Protein AF-A0A9X8VBG5-F1 (afdb_monomer_lite)

InterPro domains:
  IPR017896 4Fe-4S ferredoxin-type, iron-sulphur binding domain [PF00037] (17-34)
  IPR017896 4Fe-4S ferredoxin-type, iron-sulphur binding domain [PS51379] (13-42)
  IPR017900 4Fe-4S ferredoxin, iron-sulphur binding, conserved site [PS00198] (22-33)
  IPR050722 Pyruvate:ferredoxin/flavodoxin oxidoreductase [PTHR32154] (2-98)

Structure (mmCIF, N/CA/C/O backbone):
data_AF-A0A9X8VBG5-F1
#
_entry.id   AF-A0A9X8VBG5-F1
#
loop_
_atom_site.group_PDB
_atom_site.id
_atom_site.type_symbol
_atom_site.label_atom_id
_atom_site.label_alt_id
_atom_site.label_comp_id
_atom_site.label_asym_id
_atom_site.label_entity_id
_atom_site.label_seq_id
_atom_site.pdbx_PDB_ins_code
_atom_site.Cartn_x
_atom_site.Cartn_y
_atom_site.Cartn_z
_atom_site.occupancy
_atom_site.B_iso_or_equiv
_atom_site.auth_seq_id
_atom_site.auth_comp_id
_atom_site.auth_asym_id
_atom_site.auth_atom_id
_atom_site.pdbx_PDB_model_num
ATOM 1 N N . LEU A 1 1 ? -7.269 2.699 -9.075 1.00 88.25 1 LEU A N 1
ATOM 2 C CA . LEU A 1 1 ? -7.073 4.078 -9.596 1.00 88.25 1 LEU A CA 1
ATOM 3 C C . LEU A 1 1 ? -6.326 4.029 -10.923 1.00 88.25 1 LEU A C 1
ATOM 5 O O . LEU A 1 1 ? -5.484 3.161 -11.077 1.00 88.25 1 LEU A O 1
ATOM 9 N N . ASP A 1 2 ? -6.604 4.914 -11.878 1.00 95.25 2 ASP A N 1
ATOM 10 C CA . ASP A 1 2 ? -5.796 5.016 -13.104 1.00 95.25 2 ASP A CA 1
ATOM 11 C C . ASP A 1 2 ? -4.428 5.644 -12.828 1.00 95.25 2 ASP A C 1
ATOM 13 O O . ASP A 1 2 ? -4.337 6.693 -12.180 1.00 95.25 2 ASP A O 1
ATOM 17 N N . VAL A 1 3 ? -3.361 5.028 -13.343 1.00 93.69 3 VAL A N 1
ATOM 18 C CA . VAL A 1 3 ? -2.009 5.576 -13.217 1.00 93.69 3 VAL A CA 1
ATOM 19 C C . VAL A 1 3 ? -1.837 6.763 -14.165 1.00 93.69 3 VAL A C 1
ATOM 21 O O . VAL A 1 3 ? -2.049 6.666 -15.372 1.00 93.69 3 VAL A O 1
ATOM 24 N N . LYS A 1 4 ? -1.424 7.910 -13.611 1.00 91.19 4 LYS A N 1
ATOM 25 C CA . LYS A 1 4 ? -1.193 9.150 -14.378 1.00 91.19 4 LYS A CA 1
ATOM 26 C C . LYS A 1 4 ? 0.231 9.283 -14.922 1.00 91.19 4 LYS A C 1
ATOM 28 O O . LYS A 1 4 ? 0.473 10.112 -15.800 1.00 91.19 4 LYS A O 1
ATOM 33 N N . ALA A 1 5 ? 1.176 8.519 -14.381 1.00 89.62 5 ALA A N 1
ATOM 34 C CA . ALA A 1 5 ? 2.580 8.606 -14.758 1.00 89.62 5 ALA A CA 1
ATOM 35 C C . ALA A 1 5 ? 2.818 8.076 -16.180 1.00 89.62 5 ALA A C 1
ATOM 37 O O . ALA A 1 5 ? 2.150 7.142 -16.620 1.00 89.62 5 ALA A O 1
ATOM 38 N N . ARG A 1 6 ? 3.736 8.711 -16.922 1.00 90.31 6 ARG A N 1
ATOM 39 C CA . ARG A 1 6 ? 3.931 8.448 -18.360 1.00 90.31 6 ARG A CA 1
ATOM 40 C C . ARG A 1 6 ? 4.434 7.029 -18.635 1.00 90.31 6 ARG A C 1
ATOM 42 O O . ARG A 1 6 ? 3.969 6.412 -19.585 1.00 90.31 6 ARG A O 1
ATOM 49 N N . ASP A 1 7 ? 5.346 6.566 -17.796 1.00 89.75 7 ASP A N 1
ATOM 50 C CA . ASP A 1 7 ? 6.026 5.268 -17.822 1.00 89.75 7 ASP A CA 1
ATOM 51 C C . ASP A 1 7 ? 5.098 4.079 -17.524 1.00 89.75 7 ASP A C 1
ATOM 53 O O . ASP A 1 7 ? 5.437 2.941 -17.816 1.00 89.75 7 ASP A O 1
ATOM 57 N N . MET A 1 8 ? 3.901 4.330 -16.986 1.00 89.88 8 MET A N 1
ATOM 58 C CA . MET A 1 8 ? 2.948 3.290 -16.572 1.00 89.88 8 MET A CA 1
ATOM 59 C C . MET A 1 8 ? 1.516 3.583 -17.057 1.00 89.88 8 MET A C 1
ATOM 61 O O . MET A 1 8 ? 0.530 3.192 -16.428 1.00 89.88 8 MET A O 1
ATOM 65 N N . ARG A 1 9 ? 1.368 4.319 -18.167 1.00 92.31 9 ARG A N 1
ATOM 66 C CA . ARG A 1 9 ? 0.047 4.645 -18.734 1.00 92.31 9 ARG A CA 1
ATOM 67 C C . ARG A 1 9 ? -0.734 3.381 -19.088 1.00 92.31 9 ARG A C 1
ATOM 69 O O . ARG A 1 9 ? -0.187 2.435 -19.639 1.00 92.31 9 ARG A O 1
ATOM 76 N N . GLY A 1 10 ? -2.038 3.409 -18.819 1.00 93.62 10 GLY A N 1
ATOM 77 C CA . GLY A 1 10 ? -2.942 2.281 -19.069 1.00 93.62 10 GLY A CA 1
ATOM 78 C C . GLY A 1 10 ? -2.985 1.254 -17.937 1.00 93.62 10 GLY A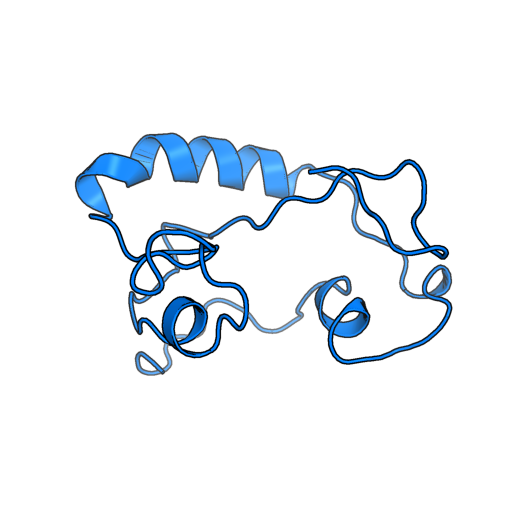 C 1
ATOM 79 O O . GLY A 1 10 ? -3.858 0.392 -17.948 1.00 93.62 10 GLY A O 1
ATOM 80 N N . GLN A 1 11 ? -2.107 1.368 -16.938 1.00 93.12 11 GLN A N 1
ATOM 81 C CA . GLN A 1 11 ? -2.149 0.525 -15.749 1.00 93.12 11 GLN A CA 1
ATOM 82 C C . GLN A 1 11 ? -3.114 1.075 -14.691 1.00 93.12 11 GLN A C 1
ATOM 84 O O . GLN A 1 11 ? -3.451 2.268 -14.658 1.00 93.12 11 GLN A O 1
ATOM 89 N N . LYS A 1 12 ? -3.535 0.187 -13.787 1.00 95.00 12 LYS A N 1
ATOM 90 C CA . LYS A 1 12 ? -4.285 0.530 -12.579 1.00 95.00 12 LYS A CA 1
ATOM 91 C C . LYS A 1 12 ? -3.373 0.404 -11.360 1.00 95.00 12 LYS A C 1
ATOM 93 O O . LYS A 1 12 ? -2.485 -0.433 -11.326 1.00 95.00 12 LYS A O 1
ATOM 98 N N . TYR A 1 13 ? -3.627 1.237 -10.361 1.00 93.81 13 TYR A N 1
ATOM 99 C CA . TYR A 1 13 ? -2.933 1.253 -9.081 1.00 93.81 13 TYR A CA 1
ATOM 100 C C . TYR A 1 13 ? -3.914 1.064 -7.928 1.00 93.81 13 TYR A C 1
ATOM 102 O O . TYR A 1 13 ? -5.008 1.647 -7.932 1.00 93.81 13 TYR A O 1
ATOM 110 N N . VAL A 1 14 ? -3.488 0.293 -6.936 1.00 95.38 14 VAL A N 1
ATOM 111 C CA . VAL A 1 14 ? -4.127 0.130 -5.632 1.00 95.38 14 VAL A CA 1
ATOM 112 C C . VAL A 1 14 ? -3.030 0.134 -4.568 1.00 95.38 14 VAL A C 1
ATOM 114 O O . VAL A 1 14 ? -1.906 -0.277 -4.843 1.00 95.38 14 VAL A O 1
ATOM 117 N N . LEU A 1 15 ? -3.352 0.631 -3.378 1.00 95.69 15 LEU A N 1
ATOM 118 C CA . LEU A 1 15 ? -2.506 0.509 -2.197 1.00 95.69 15 LEU A CA 1
ATOM 119 C C . LEU A 1 15 ? -3.198 -0.482 -1.264 1.00 95.69 15 LEU A C 1
ATOM 121 O O . LEU A 1 15 ? -4.267 -0.164 -0.749 1.00 95.69 15 LEU A O 1
ATOM 125 N N . GLN A 1 16 ? -2.619 -1.669 -1.106 1.00 97.50 16 GLN A N 1
ATOM 126 C CA . GLN A 1 16 ? -3.178 -2.742 -0.288 1.00 97.50 16 GLN A CA 1
ATOM 127 C C . GLN A 1 16 ? -2.434 -2.831 1.048 1.00 97.50 16 GLN A C 1
ATOM 129 O O . GLN A 1 16 ? -1.211 -2.708 1.088 1.00 97.50 16 GLN A O 1
ATOM 134 N N . VAL A 1 17 ? -3.171 -3.052 2.137 1.00 97.62 17 VAL A N 1
ATOM 135 C CA . VAL A 1 17 ? -2.605 -3.338 3.463 1.00 97.62 17 VAL A CA 1
ATOM 136 C C . VAL A 1 17 ? -2.651 -4.842 3.730 1.00 97.62 17 VAL A C 1
ATOM 138 O O . VAL A 1 17 ? -3.607 -5.500 3.328 1.00 97.62 17 VAL A O 1
ATOM 141 N N . ALA A 1 18 ? -1.646 -5.374 4.429 1.00 97.75 18 ALA A N 1
ATOM 142 C CA . ALA A 1 18 ? -1.696 -6.702 5.039 1.00 97.75 18 ALA A CA 1
ATOM 143 C C . ALA A 1 18 ? -2.345 -6.569 6.432 1.00 97.75 18 ALA A C 1
ATOM 145 O O . ALA A 1 18 ? -1.684 -6.114 7.373 1.00 97.75 18 ALA A O 1
ATOM 146 N N . PRO A 1 19 ? -3.647 -6.863 6.606 1.00 97.06 19 PRO A N 1
ATOM 147 C CA . PRO A 1 19 ? -4.352 -6.533 7.846 1.00 97.06 19 PRO A CA 1
ATOM 148 C C . PRO A 1 19 ? -3.950 -7.424 9.027 1.00 97.06 19 PRO A C 1
ATOM 150 O O . PRO A 1 19 ? -4.193 -7.057 10.178 1.00 97.06 19 PRO A O 1
ATOM 153 N N . GLU A 1 20 ? -3.382 -8.604 8.775 1.00 96.69 20 GLU A N 1
ATOM 154 C CA . GLU A 1 20 ? -2.946 -9.537 9.820 1.00 96.69 20 GLU A CA 1
ATOM 155 C C . GLU A 1 20 ? -1.536 -9.232 10.334 1.00 96.69 20 GLU A C 1
ATOM 157 O O . GLU A 1 20 ? -1.287 -9.445 11.518 1.00 96.69 20 GLU A O 1
ATOM 162 N N . ASP A 1 21 ? -0.688 -8.615 9.510 1.00 97.69 21 ASP A N 1
ATOM 163 C CA . ASP A 1 21 ? 0.687 -8.263 9.877 1.00 97.69 21 ASP A CA 1
ATOM 164 C C . ASP A 1 21 ? 0.887 -6.772 10.197 1.00 97.69 21 ASP A C 1
ATOM 166 O O . ASP A 1 21 ? 1.917 -6.367 10.740 1.00 97.69 21 ASP A O 1
ATOM 170 N N . CYS A 1 22 ? -0.097 -5.924 9.885 1.00 97.19 22 CYS A N 1
ATOM 171 C CA . CYS A 1 22 ? -0.074 -4.518 10.271 1.00 97.19 22 CYS A CA 1
ATOM 172 C C . CYS A 1 22 ? -0.088 -4.369 11.800 1.00 97.19 22 CYS A C 1
ATOM 174 O O . CYS A 1 22 ? -1.021 -4.794 12.482 1.00 97.19 22 CYS A O 1
ATOM 176 N N . THR A 1 23 ? 0.916 -3.676 12.340 1.00 97.38 23 THR A N 1
ATOM 177 C CA . THR A 1 23 ? 1.061 -3.435 13.786 1.00 97.38 23 THR A CA 1
ATOM 178 C C . THR A 1 23 ? 0.303 -2.203 14.286 1.00 97.38 23 THR A C 1
ATOM 180 O O . THR A 1 23 ? 0.289 -1.930 15.486 1.00 97.38 23 THR A O 1
ATOM 183 N N . GLY A 1 24 ? -0.322 -1.437 13.385 1.00 97.00 24 GLY A N 1
ATOM 184 C CA . GLY A 1 24 ? -1.102 -0.248 13.732 1.00 97.00 24 GLY A CA 1
ATOM 185 C C . GLY A 1 24 ? -0.276 0.969 14.171 1.00 97.00 24 GLY A C 1
ATOM 186 O O . GLY A 1 24 ? -0.813 1.836 14.853 1.00 97.00 24 GLY A O 1
ATOM 187 N N . CYS A 1 25 ? 1.000 1.063 13.782 1.00 97.56 25 CYS A N 1
ATOM 188 C CA . CYS A 1 25 ? 1.916 2.150 14.168 1.00 97.56 25 CYS A CA 1
ATOM 189 C C . CYS A 1 25 ? 1.561 3.551 13.632 1.00 97.56 25 CYS A C 1
ATOM 191 O O . CYS A 1 25 ? 2.162 4.527 14.060 1.00 97.56 25 CYS A O 1
ATOM 193 N N . ASN A 1 26 ? 0.601 3.666 12.706 1.00 96.69 26 ASN A N 1
ATOM 194 C CA . ASN A 1 26 ? 0.123 4.921 12.105 1.00 96.69 26 ASN A CA 1
ATOM 195 C C . ASN A 1 26 ? 1.105 5.659 11.165 1.00 96.69 26 ASN A C 1
ATOM 197 O O . ASN A 1 26 ? 0.685 6.595 10.481 1.00 96.69 26 ASN A O 1
ATOM 201 N N . LEU A 1 27 ? 2.368 5.233 11.026 1.00 97.88 27 LEU A N 1
ATOM 202 C CA . LEU A 1 27 ? 3.343 5.971 10.209 1.00 97.88 27 LEU A CA 1
ATOM 203 C C . LEU A 1 27 ? 2.921 6.164 8.752 1.00 97.88 27 LEU A C 1
ATOM 205 O O . LEU A 1 27 ? 3.094 7.254 8.211 1.00 97.88 27 LEU A O 1
ATOM 209 N N . CYS A 1 28 ? 2.339 5.150 8.106 1.00 97.69 28 CYS A N 1
ATOM 210 C CA . CYS A 1 28 ? 1.885 5.273 6.719 1.00 97.69 28 CYS A CA 1
ATOM 211 C C . CYS A 1 28 ? 0.882 6.431 6.549 1.00 97.69 28 CYS A C 1
ATOM 213 O O . CYS A 1 28 ? 1.001 7.233 5.620 1.00 97.69 28 CYS A O 1
ATOM 215 N N . VAL A 1 29 ? -0.057 6.576 7.487 1.00 97.75 29 VAL A N 1
ATOM 216 C CA . VAL A 1 29 ? -1.040 7.665 7.505 1.00 97.75 29 VAL A CA 1
ATOM 217 C C . VAL A 1 29 ? -0.370 8.993 7.836 1.00 97.75 29 VAL A C 1
ATOM 219 O O . VAL A 1 29 ? -0.683 10.004 7.206 1.00 97.75 29 VAL A O 1
ATOM 222 N N . GLU A 1 30 ? 0.572 9.034 8.778 1.00 96.88 30 GLU A N 1
ATOM 223 C CA . GLU A 1 30 ? 1.299 10.258 9.134 1.00 96.88 30 GLU A CA 1
ATOM 224 C C . GLU A 1 30 ? 2.069 10.839 7.948 1.00 96.88 30 GLU A C 1
ATOM 226 O O . GLU A 1 30 ? 1.867 12.014 7.619 1.00 96.88 30 GLU A O 1
ATOM 231 N N . VAL A 1 31 ? 2.856 10.007 7.259 1.00 96.94 31 VAL A N 1
ATOM 232 C CA . VAL A 1 31 ? 3.700 10.426 6.129 1.00 96.94 31 VAL A CA 1
ATOM 233 C C . VAL A 1 31 ? 2.914 10.683 4.845 1.00 96.94 31 VAL A C 1
ATOM 235 O O . VAL A 1 31 ? 3.465 11.256 3.906 1.00 96.94 31 VAL A O 1
ATOM 238 N N . CYS A 1 32 ? 1.644 10.265 4.773 1.00 97.00 32 CYS A N 1
ATOM 239 C CA . CYS A 1 32 ? 0.830 10.420 3.574 1.00 97.00 32 CYS A CA 1
ATOM 240 C C . CYS A 1 32 ? 0.753 11.905 3.156 1.00 97.00 32 CYS A C 1
ATOM 242 O O . CYS A 1 32 ? 0.195 12.730 3.891 1.00 97.00 32 CYS A O 1
ATOM 244 N N . PRO A 1 33 ? 1.280 12.269 1.968 1.00 95.44 33 PRO A N 1
ATOM 245 C CA . PRO A 1 33 ? 1.336 13.664 1.537 1.00 95.44 33 PRO A CA 1
ATOM 246 C C . PRO A 1 33 ? 0.006 14.151 0.948 1.00 95.44 33 PRO A C 1
ATOM 248 O O . PRO A 1 33 ? -0.203 15.353 0.788 1.00 95.44 33 PRO A O 1
ATOM 251 N N . ALA A 1 34 ? -0.884 13.226 0.582 1.00 96.00 34 ALA A N 1
ATOM 252 C CA . ALA A 1 34 ? -2.139 13.530 -0.084 1.00 96.00 34 ALA A CA 1
ATOM 253 C C . ALA A 1 34 ? -3.249 13.782 0.941 1.00 96.00 34 ALA A C 1
ATOM 255 O O . ALA A 1 34 ? -3.567 12.914 1.754 1.00 96.00 34 ALA A O 1
ATOM 256 N N . LYS A 1 35 ? -3.859 14.964 0.850 1.00 96.75 35 LYS A N 1
ATOM 257 C CA . LYS A 1 35 ?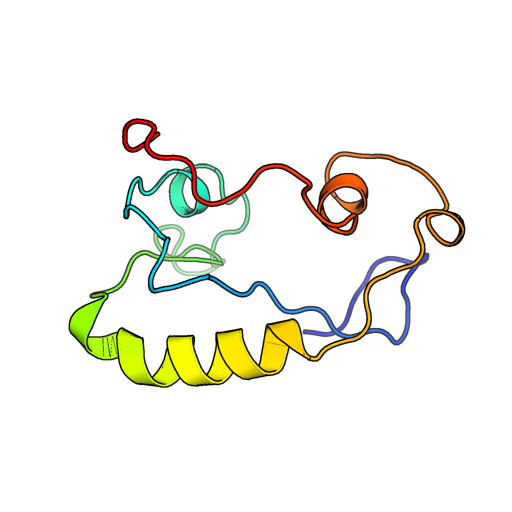 -4.984 15.404 1.678 1.00 96.75 35 LYS A CA 1
ATOM 258 C C . LYS A 1 35 ? -6.184 15.730 0.805 1.00 96.75 35 LYS A C 1
ATOM 260 O O . LYS A 1 35 ? -6.017 16.181 -0.334 1.00 96.75 35 LYS A O 1
ATOM 265 N N . ASP A 1 36 ? -7.375 15.513 1.343 1.00 96.81 36 ASP A N 1
ATOM 266 C CA . ASP A 1 36 ? -8.599 15.980 0.716 1.00 96.81 36 ASP A CA 1
ATOM 267 C C . ASP A 1 36 ? -8.602 17.516 0.614 1.00 96.81 36 ASP A C 1
ATOM 269 O O . ASP A 1 36 ? -8.027 18.234 1.437 1.00 96.81 36 ASP A O 1
ATOM 273 N N . ARG A 1 37 ? -9.216 18.030 -0.456 1.00 95.94 37 ARG A N 1
ATOM 274 C CA . ARG A 1 37 ? -9.213 19.467 -0.766 1.00 95.94 37 ARG A CA 1
ATOM 275 C C . ARG A 1 37 ? -10.205 20.265 0.072 1.00 95.94 37 ARG A C 1
ATOM 277 O O . ARG A 1 37 ? -10.025 21.472 0.202 1.00 95.94 37 ARG A O 1
ATOM 284 N N . GLN A 1 38 ? -11.261 19.626 0.566 1.00 97.19 38 GLN A N 1
ATOM 285 C CA . GLN A 1 38 ? -12.311 20.262 1.357 1.00 97.19 38 GLN A CA 1
ATOM 286 C C . GLN A 1 38 ? -12.042 20.091 2.852 1.00 97.19 38 GLN A C 1
ATOM 288 O O . GLN A 1 38 ? -12.247 21.031 3.616 1.00 97.19 38 GLN A O 1
ATOM 293 N N . ASN A 1 39 ? -11.543 18.922 3.260 1.00 96.12 39 ASN A N 1
ATOM 294 C CA . ASN A 1 39 ? -11.206 18.614 4.642 1.00 96.12 39 ASN A CA 1
ATOM 295 C C . ASN A 1 39 ? -9.766 18.072 4.775 1.00 96.12 39 ASN A C 1
ATOM 297 O O . ASN A 1 39 ? -9.548 16.872 4.608 1.00 96.12 39 ASN A O 1
ATOM 301 N N . PRO A 1 40 ? -8.784 18.918 5.143 1.00 94.25 40 PRO A N 1
ATOM 302 C CA . PRO A 1 40 ? -7.380 18.520 5.285 1.00 94.25 40 PRO A CA 1
ATOM 303 C C . PRO A 1 40 ? -7.084 17.446 6.345 1.00 94.25 40 PRO A C 1
ATOM 305 O O . PRO A 1 40 ? -5.969 16.916 6.350 1.00 94.25 40 PRO A O 1
ATOM 308 N N . GLU A 1 41 ? -8.038 17.143 7.231 1.00 94.25 41 GLU A N 1
ATOM 309 C CA . GLU A 1 41 ? -7.938 16.045 8.203 1.00 94.25 41 GLU A CA 1
ATOM 310 C C . GLU A 1 41 ? -8.083 14.671 7.534 1.00 94.25 41 GLU A C 1
ATOM 312 O O . GLU A 1 41 ? -7.566 13.676 8.036 1.00 94.25 41 GLU A O 1
ATOM 317 N N . ILE A 1 42 ? -8.751 14.608 6.378 1.00 96.00 42 ILE A N 1
ATOM 318 C CA . ILE A 1 42 ? -8.899 13.380 5.599 1.00 96.00 42 ILE A CA 1
ATOM 319 C C . ILE A 1 42 ? -7.701 13.262 4.660 1.00 96.00 42 ILE A C 1
ATOM 321 O O . ILE A 1 42 ? -7.470 14.111 3.795 1.00 96.00 42 ILE A O 1
ATOM 325 N N . LYS A 1 43 ? -6.937 12.182 4.807 1.00 97.25 43 LYS A N 1
ATOM 326 C CA . LYS A 1 43 ? -5.824 11.838 3.916 1.00 97.25 43 LYS A CA 1
ATOM 327 C C . LYS A 1 43 ? -6.245 10.773 2.905 1.00 97.25 43 LYS A C 1
ATOM 329 O O . LYS A 1 43 ? -7.341 10.221 2.983 1.00 97.25 43 LYS A O 1
ATOM 334 N N . ALA A 1 44 ? -5.374 10.461 1.944 1.00 96.25 44 ALA A N 1
ATOM 335 C CA . ALA A 1 44 ? -5.629 9.370 0.995 1.00 96.25 44 ALA A CA 1
ATOM 336 C C . ALA A 1 44 ? -5.681 7.981 1.664 1.00 96.25 44 ALA A C 1
ATOM 338 O O . ALA A 1 44 ? -6.287 7.065 1.116 1.00 96.25 44 ALA A O 1
ATOM 339 N N . ILE A 1 45 ? -5.072 7.846 2.843 1.00 96.75 45 ILE A N 1
ATOM 340 C CA . ILE A 1 45 ? -5.183 6.692 3.739 1.00 96.75 45 ILE A CA 1
ATOM 341 C C . ILE A 1 45 ? -5.449 7.191 5.156 1.00 96.75 45 ILE A C 1
ATOM 343 O O . ILE A 1 45 ? -4.880 8.200 5.563 1.00 96.75 45 ILE A O 1
ATOM 347 N N . ASN A 1 46 ? -6.313 6.505 5.899 1.00 97.00 46 ASN A N 1
ATOM 348 C CA . ASN A 1 46 ? -6.724 6.903 7.245 1.00 97.00 46 ASN A CA 1
ATOM 349 C C . ASN A 1 46 ? -6.813 5.659 8.130 1.00 97.00 46 ASN A C 1
ATOM 351 O O . ASN A 1 46 ? -7.140 4.579 7.639 1.00 97.00 46 ASN A O 1
ATOM 355 N N . MET A 1 47 ? -6.539 5.812 9.425 1.00 97.25 47 MET A N 1
ATOM 356 C CA . MET A 1 47 ? -6.696 4.710 10.371 1.00 97.25 47 MET A CA 1
ATOM 357 C C . MET A 1 47 ? -8.173 4.378 10.568 1.00 97.25 47 MET A C 1
ATOM 359 O O . MET A 1 47 ? -9.009 5.269 10.721 1.00 97.25 47 MET A O 1
ATOM 363 N N . ALA A 1 48 ? -8.473 3.085 10.609 1.00 96.19 48 ALA A N 1
ATOM 364 C CA . ALA A 1 48 ? -9.794 2.551 10.897 1.00 96.19 48 ALA A CA 1
ATOM 365 C C . ALA A 1 48 ? -9.680 1.345 11.837 1.00 96.19 48 ALA A C 1
ATOM 367 O O . ALA A 1 48 ? -8.609 0.757 11.999 1.00 96.19 48 ALA A O 1
ATOM 368 N N . SER A 1 49 ? -10.796 0.981 12.469 1.00 96.56 49 SER A N 1
ATOM 369 C CA . SER A 1 49 ? -10.883 -0.209 13.316 1.00 96.56 49 SER A CA 1
ATOM 370 C C . SER A 1 49 ? -10.501 -1.455 12.523 1.00 96.56 49 SER A C 1
ATOM 372 O O . SER A 1 49 ? -11.118 -1.770 11.503 1.00 96.56 49 SER A O 1
ATOM 374 N N . ARG A 1 50 ? -9.498 -2.192 13.011 1.00 95.19 50 ARG A N 1
ATOM 375 C CA . ARG A 1 50 ? -9.099 -3.463 12.401 1.00 95.19 50 ARG A CA 1
ATOM 376 C C . ARG A 1 50 ? -10.237 -4.476 12.455 1.00 95.19 50 ARG A C 1
ATOM 378 O O . ARG A 1 50 ? -10.463 -5.157 11.470 1.00 95.19 50 ARG A O 1
ATOM 385 N N . LEU A 1 51 ? -10.960 -4.567 13.573 1.00 95.56 51 LEU A N 1
ATOM 386 C CA . LEU A 1 51 ? -12.030 -5.558 13.743 1.00 95.56 51 LEU A CA 1
ATOM 387 C C . LEU A 1 51 ? -13.152 -5.374 12.719 1.00 95.56 51 LEU A C 1
ATOM 389 O O . LEU A 1 51 ? -13.657 -6.361 12.195 1.00 95.56 51 LEU A O 1
ATOM 393 N N . ASP A 1 52 ? -13.474 -4.125 12.391 1.00 97.69 52 ASP A N 1
ATOM 394 C CA . ASP A 1 52 ? -14.561 -3.814 11.462 1.00 97.69 52 ASP A CA 1
ATOM 395 C C . ASP A 1 52 ? -14.168 -4.057 9.995 1.00 97.69 52 ASP A C 1
ATOM 397 O O . ASP A 1 52 ? -15.039 -4.247 9.151 1.00 97.69 52 ASP A O 1
ATOM 401 N N . ASN A 1 53 ? -12.865 -4.068 9.685 1.00 97.00 53 ASN A N 1
ATOM 402 C CA . ASN A 1 53 ? -12.349 -4.163 8.313 1.00 97.00 53 ASN A CA 1
ATOM 403 C C . ASN A 1 53 ? -11.586 -5.467 8.020 1.00 97.00 53 ASN A C 1
ATOM 405 O O . ASN A 1 53 ? -11.305 -5.751 6.859 1.00 97.00 53 ASN A O 1
ATOM 409 N N . LEU A 1 54 ? -11.260 -6.272 9.039 1.00 97.31 54 LEU A N 1
ATOM 410 C CA . LEU A 1 54 ? -10.358 -7.424 8.920 1.00 97.31 54 LEU A CA 1
ATOM 411 C C . LEU A 1 54 ? -10.799 -8.408 7.838 1.00 97.31 54 LEU A C 1
ATOM 413 O O . LEU A 1 54 ? -9.975 -8.820 7.034 1.00 97.31 54 LEU A O 1
ATOM 417 N N . THR A 1 55 ? -12.079 -8.783 7.816 1.00 98.06 55 THR A N 1
ATOM 418 C CA . THR A 1 55 ? -12.589 -9.761 6.848 1.00 98.06 55 THR A CA 1
ATOM 419 C C . THR A 1 55 ? -12.421 -9.264 5.415 1.00 98.06 55 THR A C 1
ATOM 421 O O . THR A 1 55 ? -11.842 -9.966 4.596 1.00 98.06 55 THR A O 1
ATOM 424 N N . ALA A 1 56 ? -12.858 -8.034 5.130 1.00 98.12 56 ALA A N 1
ATOM 425 C CA . ALA A 1 56 ? -12.775 -7.469 3.787 1.00 98.12 56 ALA A CA 1
ATOM 426 C C . ALA A 1 56 ? -11.320 -7.269 3.335 1.00 98.12 56 ALA A C 1
ATOM 428 O O . ALA A 1 56 ? -10.966 -7.617 2.213 1.00 98.12 56 ALA A O 1
ATOM 429 N N . GLU A 1 57 ? -10.460 -6.743 4.211 1.00 98.19 57 GLU A N 1
ATOM 430 C CA . GLU A 1 57 ? -9.057 -6.515 3.862 1.00 98.19 57 GLU A CA 1
ATOM 431 C C . GLU A 1 57 ? -8.263 -7.810 3.718 1.00 98.19 57 GLU A C 1
ATOM 433 O O . GLU A 1 57 ? -7.307 -7.846 2.949 1.00 98.19 57 GLU A O 1
ATOM 438 N N . LYS A 1 58 ? -8.656 -8.878 4.419 1.00 98.44 58 LYS A N 1
ATOM 439 C CA . LYS A 1 58 ? -8.047 -10.196 4.244 1.00 98.44 58 LYS A CA 1
ATOM 440 C C . LYS A 1 58 ? -8.358 -10.753 2.858 1.00 98.44 58 LYS A C 1
ATOM 442 O O . LYS A 1 58 ? -7.430 -11.114 2.147 1.00 98.44 58 LYS A O 1
ATOM 447 N N . ASP A 1 59 ? -9.624 -10.714 2.439 1.00 98.50 59 ASP A N 1
ATOM 448 C CA . ASP A 1 59 ? -10.028 -11.149 1.096 1.00 98.50 59 ASP A CA 1
ATOM 449 C C . ASP A 1 59 ? -9.325 -10.321 -0.002 1.00 98.50 59 ASP A C 1
ATOM 451 O O . ASP A 1 59 ? -8.857 -10.862 -1.008 1.00 98.50 59 ASP A O 1
ATOM 455 N N . ASN A 1 60 ? -9.202 -9.004 0.204 1.00 98.38 60 ASN A N 1
ATOM 456 C CA . ASN A 1 60 ? -8.487 -8.117 -0.717 1.00 98.38 60 ASN A CA 1
ATOM 457 C C . ASN A 1 60 ? -6.989 -8.439 -0.785 1.00 98.38 60 ASN A C 1
ATOM 459 O O . ASN A 1 60 ? -6.410 -8.459 -1.873 1.00 98.38 60 ASN A O 1
ATOM 463 N N . TYR A 1 61 ? -6.357 -8.682 0.364 1.00 98.38 61 TYR A N 1
ATOM 464 C CA . TYR A 1 61 ? -4.938 -9.009 0.449 1.00 98.38 61 TYR A CA 1
ATOM 465 C C . TYR A 1 61 ? -4.634 -10.385 -0.162 1.00 98.38 61 TYR A C 1
ATOM 467 O O . TYR A 1 61 ? -3.700 -10.503 -0.953 1.00 98.38 61 TYR A O 1
ATOM 475 N N . ASP A 1 62 ? -5.479 -11.388 0.087 1.00 98.44 62 ASP A N 1
ATOM 476 C CA . ASP A 1 62 ? -5.363 -12.721 -0.515 1.00 98.44 62 ASP A CA 1
ATOM 477 C C . ASP A 1 62 ? -5.455 -12.664 -2.049 1.00 98.44 62 ASP A C 1
ATOM 479 O O . ASP A 1 62 ? -4.730 -13.376 -2.750 1.00 98.44 62 ASP A O 1
ATOM 483 N N . PHE A 1 63 ? -6.315 -11.796 -2.593 1.00 98.25 63 PHE A N 1
ATOM 484 C CA . PHE A 1 63 ? -6.368 -11.539 -4.033 1.00 98.25 63 PHE A CA 1
ATOM 485 C C . PHE A 1 63 ? -5.136 -10.771 -4.531 1.00 98.25 63 PHE A C 1
ATOM 487 O O . PHE A 1 63 ? -4.593 -11.094 -5.587 1.00 98.25 63 PHE A O 1
ATOM 494 N N . PHE A 1 64 ? -4.678 -9.764 -3.783 1.00 97.50 64 PHE A N 1
ATOM 495 C CA . PHE A 1 64 ? -3.505 -8.965 -4.136 1.00 97.50 64 PHE A CA 1
ATOM 496 C C . PHE A 1 64 ? -2.251 -9.830 -4.311 1.00 97.50 64 PHE A C 1
ATOM 498 O O . PHE A 1 64 ? -1.537 -9.655 -5.294 1.00 97.50 64 PHE A O 1
ATOM 505 N N . LEU A 1 65 ? -2.033 -10.812 -3.431 1.00 96.44 65 LEU A N 1
ATOM 506 C CA . LEU A 1 65 ? -0.902 -11.746 -3.509 1.00 96.44 65 LEU A CA 1
ATOM 507 C C . LEU A 1 65 ? -0.915 -12.651 -4.754 1.00 96.44 65 LEU A C 1
ATOM 509 O O . LEU A 1 65 ? 0.094 -13.274 -5.076 1.00 96.44 65 LEU A O 1
ATOM 513 N N . GLN A 1 66 ? -2.044 -12.749 -5.460 1.00 97.62 66 GLN A N 1
ATOM 514 C CA . GLN A 1 66 ? -2.159 -13.515 -6.707 1.00 97.62 66 GLN A CA 1
ATOM 515 C C . GLN A 1 66 ? -1.842 -12.674 -7.950 1.00 97.62 66 GLN A C 1
ATOM 517 O O . GLN A 1 66 ? -1.757 -13.218 -9.055 1.00 97.62 66 GLN A O 1
ATOM 522 N N . LEU A 1 67 ? -1.708 -11.352 -7.803 1.00 95.75 67 LEU A N 1
ATOM 523 C CA . LEU A 1 67 ? -1.348 -10.473 -8.908 1.00 95.75 67 LEU A CA 1
ATOM 524 C C . LEU A 1 67 ? 0.104 -10.731 -9.342 1.00 95.75 67 LEU A C 1
ATOM 526 O O . LEU A 1 67 ? 0.953 -11.057 -8.515 1.00 95.75 67 LEU A O 1
ATOM 530 N N . PRO A 1 68 ? 0.415 -10.591 -10.641 1.00 94.38 68 PRO A N 1
ATOM 531 C CA . PRO A 1 68 ? 1.778 -10.763 -11.116 1.00 94.38 68 PRO A CA 1
ATOM 532 C C . PRO A 1 68 ? 2.689 -9.656 -10.579 1.00 94.38 68 PRO A C 1
ATOM 534 O O . PRO A 1 68 ? 2.340 -8.475 -10.618 1.00 94.38 68 PRO A O 1
ATOM 537 N N . GLU A 1 69 ? 3.884 -10.052 -10.154 1.00 93.94 69 GLU A N 1
ATOM 538 C CA . GLU A 1 69 ? 4.954 -9.133 -9.772 1.00 93.94 69 GLU A CA 1
ATOM 539 C C . GLU A 1 69 ? 5.478 -8.351 -10.983 1.00 93.94 69 GLU A C 1
ATOM 541 O O . GLU A 1 69 ? 5.500 -8.845 -12.118 1.00 93.94 69 GLU A O 1
ATOM 546 N N . ILE A 1 70 ? 5.937 -7.123 -10.740 1.00 91.31 70 ILE A N 1
ATOM 547 C CA . ILE A 1 70 ? 6.599 -6.313 -11.765 1.00 91.31 70 ILE A CA 1
ATOM 548 C C . ILE A 1 70 ? 8.050 -6.777 -11.889 1.00 91.31 70 ILE A C 1
ATOM 550 O O . ILE A 1 70 ? 8.799 -6.775 -10.915 1.00 91.31 70 ILE A O 1
ATOM 554 N N . ASP A 1 71 ? 8.473 -7.122 -13.107 1.00 91.19 71 ASP A N 1
ATOM 555 C CA . ASP A 1 71 ? 9.881 -7.394 -13.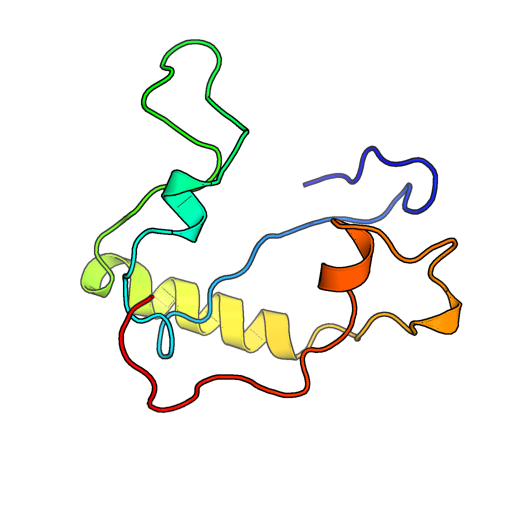395 1.00 91.19 71 ASP A CA 1
ATOM 556 C C . ASP A 1 71 ? 10.705 -6.102 -13.204 1.00 91.19 71 ASP A C 1
ATOM 558 O O . ASP A 1 71 ? 10.464 -5.120 -13.920 1.00 91.19 71 ASP A O 1
ATOM 562 N N . PRO A 1 72 ? 11.695 -6.070 -12.288 1.00 89.62 72 PRO A N 1
ATOM 563 C CA . PRO A 1 72 ? 12.517 -4.886 -12.052 1.00 89.62 72 PRO A CA 1
ATOM 564 C C . PRO A 1 72 ? 13.222 -4.358 -13.310 1.00 89.62 72 PRO A C 1
ATOM 566 O O . PRO A 1 72 ? 13.507 -3.163 -13.384 1.00 89.62 72 PRO A O 1
ATOM 569 N N . ALA A 1 73 ? 13.470 -5.205 -14.317 1.00 90.88 73 ALA A N 1
ATOM 570 C CA . ALA A 1 73 ? 14.052 -4.792 -15.594 1.00 90.88 73 ALA A CA 1
ATOM 571 C C . ALA A 1 73 ? 13.124 -3.889 -16.432 1.00 90.88 73 ALA A C 1
ATOM 573 O O . ALA A 1 73 ? 13.589 -3.209 -17.347 1.00 90.88 73 ALA A O 1
ATOM 574 N N . GLN A 1 74 ? 11.822 -3.860 -16.130 1.00 89.50 74 GLN A N 1
ATOM 575 C CA . GLN A 1 74 ? 10.836 -3.003 -16.796 1.00 89.50 74 GLN A CA 1
ATOM 576 C C . GLN A 1 74 ? 10.768 -1.590 -16.199 1.00 89.50 74 GLN A C 1
ATOM 578 O O . GLN A 1 74 ? 10.134 -0.706 -16.778 1.00 89.50 74 GLN A O 1
ATOM 583 N N . LEU A 1 75 ? 11.408 -1.351 -15.051 1.00 91.44 75 LEU A N 1
ATOM 584 C CA . LEU A 1 75 ? 11.421 -0.041 -14.409 1.00 91.44 75 LEU A CA 1
ATOM 585 C C . LEU A 1 75 ? 12.441 0.877 -15.097 1.00 91.44 75 LEU A C 1
ATOM 587 O O . LEU A 1 75 ? 13.639 0.613 -15.078 1.00 91.44 75 LEU A O 1
ATOM 591 N N . GLU A 1 76 ? 11.983 2.009 -15.647 1.00 89.69 76 GLU A N 1
ATOM 592 C CA . GLU A 1 76 ? 12.865 2.992 -16.310 1.00 89.69 76 GLU A CA 1
ATOM 593 C C . GLU A 1 76 ? 13.960 3.546 -15.377 1.00 89.69 76 GLU A C 1
ATOM 595 O O . GLU A 1 76 ? 15.030 3.951 -15.831 1.00 89.69 76 GLU A O 1
ATOM 600 N N . ARG A 1 77 ? 13.676 3.618 -14.069 1.00 91.75 77 ARG A N 1
ATOM 601 C CA . ARG A 1 77 ? 14.605 4.073 -13.026 1.00 91.75 77 ARG A CA 1
ATOM 602 C C . ARG A 1 77 ? 14.163 3.600 -11.647 1.00 91.75 77 ARG A C 1
ATOM 604 O O . ARG A 1 77 ? 12.978 3.350 -11.424 1.00 91.75 77 ARG A O 1
ATOM 611 N N . ILE A 1 78 ? 15.098 3.606 -10.700 1.00 92.06 78 ILE A N 1
ATOM 612 C CA . ILE A 1 78 ? 14.823 3.389 -9.277 1.00 92.06 78 ILE A CA 1
ATOM 613 C C . ILE A 1 78 ? 14.719 4.749 -8.574 1.00 92.06 78 ILE A C 1
ATOM 615 O O . ILE A 1 78 ? 15.686 5.507 -8.520 1.00 92.06 78 ILE A O 1
ATOM 619 N N . ASP A 1 79 ? 13.534 5.062 -8.054 1.00 93.00 79 ASP A N 1
ATOM 620 C CA . ASP A 1 79 ? 13.242 6.232 -7.222 1.00 93.00 79 ASP A CA 1
ATOM 621 C C . ASP A 1 79 ? 12.322 5.858 -6.041 1.00 93.00 79 ASP A C 1
ATOM 623 O O . ASP A 1 79 ? 11.987 4.688 -5.841 1.00 93.00 79 ASP A O 1
ATOM 627 N N . ILE A 1 80 ? 11.914 6.843 -5.230 1.00 93.44 80 ILE A N 1
ATOM 628 C CA . ILE A 1 80 ? 11.055 6.619 -4.050 1.00 93.44 80 ILE A CA 1
ATOM 629 C C . ILE A 1 80 ? 9.761 5.879 -4.417 1.00 93.44 80 ILE A C 1
ATOM 631 O O . ILE A 1 80 ? 9.292 5.072 -3.630 1.00 93.44 80 ILE A O 1
ATOM 635 N N . ARG A 1 81 ? 9.181 6.120 -5.597 1.00 91.75 81 ARG A N 1
ATOM 636 C CA . ARG A 1 81 ? 7.938 5.470 -6.028 1.00 91.75 81 ARG A CA 1
ATOM 637 C C . ARG A 1 81 ? 8.214 4.086 -6.611 1.00 91.75 81 ARG A C 1
ATOM 639 O O . ARG A 1 81 ? 7.533 3.138 -6.245 1.00 91.75 81 ARG A O 1
ATOM 646 N N . THR A 1 82 ? 9.165 3.968 -7.538 1.00 93.50 82 THR A N 1
ATOM 647 C CA . THR A 1 82 ? 9.391 2.705 -8.266 1.00 93.50 82 THR A CA 1
ATOM 648 C C . THR A 1 82 ? 10.096 1.649 -7.424 1.00 93.50 82 THR A C 1
ATOM 650 O O . THR A 1 82 ? 9.857 0.467 -7.634 1.00 93.50 82 THR A O 1
ATOM 653 N N . SER A 1 83 ? 10.886 2.047 -6.421 1.00 95.25 83 SER A N 1
ATOM 654 C CA . SER A 1 83 ? 11.441 1.111 -5.431 1.00 95.25 83 SER A CA 1
ATOM 655 C C . SER A 1 83 ? 10.365 0.327 -4.677 1.00 95.25 83 SER A C 1
ATOM 657 O O . SER A 1 83 ? 10.606 -0.817 -4.320 1.00 95.25 83 SER A O 1
ATOM 659 N N . GLN A 1 84 ? 9.175 0.906 -4.478 1.00 95.06 84 GLN A N 1
ATOM 660 C CA . GLN A 1 84 ? 8.057 0.251 -3.784 1.00 95.06 84 GLN A CA 1
A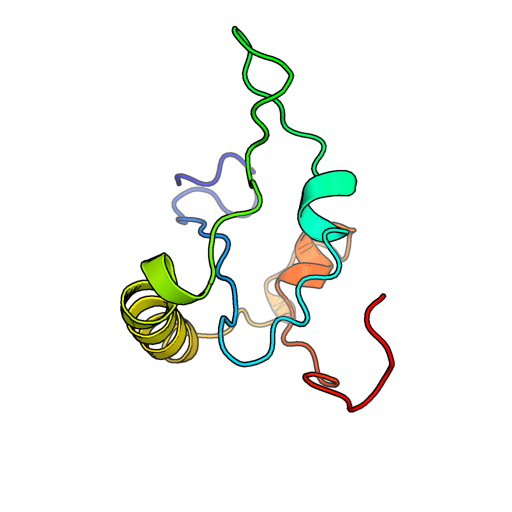TOM 661 C C . GLN A 1 84 ? 7.274 -0.718 -4.682 1.00 95.06 84 GLN A C 1
ATOM 663 O O . GLN A 1 84 ? 6.326 -1.342 -4.222 1.00 95.06 84 GLN A O 1
ATOM 668 N N . LEU A 1 85 ? 7.627 -0.807 -5.968 1.00 94.19 85 LEU A N 1
ATOM 669 C CA . LEU A 1 85 ? 7.059 -1.774 -6.913 1.00 94.19 85 LEU A CA 1
ATOM 670 C C . LEU A 1 85 ? 7.907 -3.047 -7.022 1.00 94.19 85 LEU A C 1
ATOM 672 O O . LEU A 1 85 ? 7.548 -3.952 -7.766 1.00 94.19 85 LEU A O 1
ATOM 676 N N . ILE A 1 86 ? 9.049 -3.087 -6.335 1.00 94.69 86 ILE A N 1
ATOM 677 C CA . ILE A 1 86 ? 9.934 -4.246 -6.276 1.00 94.69 86 ILE A CA 1
ATOM 678 C C . ILE A 1 86 ? 9.557 -5.040 -5.029 1.00 94.69 86 ILE A C 1
ATOM 680 O O . ILE A 1 86 ? 9.420 -4.458 -3.952 1.00 94.69 86 ILE A O 1
ATOM 684 N N . THR A 1 87 ? 9.426 -6.358 -5.171 1.00 94.06 87 THR A N 1
ATOM 685 C CA . THR A 1 87 ? 9.063 -7.253 -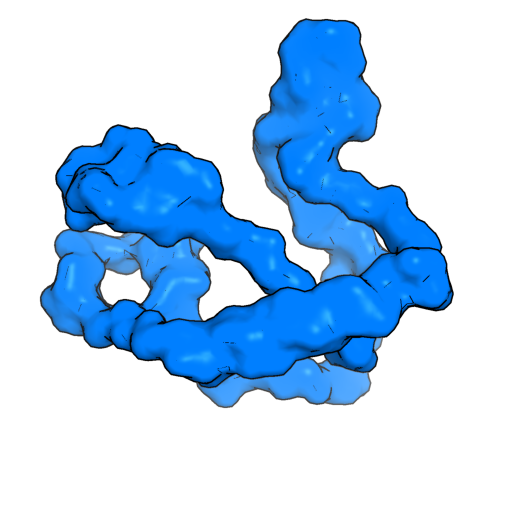4.071 1.00 94.06 87 THR A CA 1
ATOM 686 C C . THR A 1 87 ? 10.010 -7.068 -2.873 1.00 94.06 87 THR A C 1
ATOM 688 O O . THR A 1 87 ? 11.232 -7.199 -3.030 1.00 94.06 87 THR A O 1
ATOM 691 N N . PRO A 1 88 ? 9.490 -6.763 -1.671 1.00 94.94 88 PRO A N 1
ATOM 692 C CA . PRO A 1 88 ? 10.307 -6.698 -0.468 1.00 94.94 88 PRO A CA 1
ATOM 693 C C . PRO A 1 88 ? 10.806 -8.102 -0.094 1.00 94.94 88 PRO A C 1
ATOM 695 O O . PRO A 1 88 ? 10.047 -9.061 -0.087 1.00 94.94 88 PRO A O 1
ATOM 698 N N . LEU A 1 89 ? 12.093 -8.230 0.244 1.00 96.00 89 LEU A N 1
ATOM 699 C CA . LEU A 1 89 ? 12.702 -9.512 0.655 1.00 96.00 89 LEU A CA 1
ATOM 700 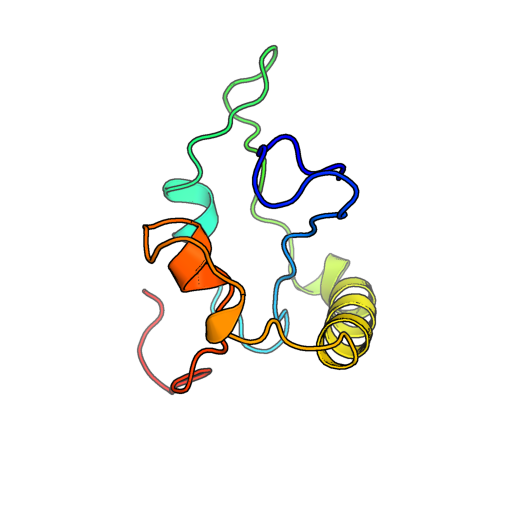C C . LEU A 1 89 ? 12.813 -9.669 2.181 1.00 96.00 89 LEU A C 1
ATOM 702 O O . LEU A 1 89 ? 13.395 -10.634 2.675 1.00 96.00 89 LEU A O 1
ATOM 706 N N . PHE A 1 90 ? 12.302 -8.690 2.926 1.00 97.62 90 PHE A N 1
ATOM 707 C CA . PHE A 1 90 ? 12.263 -8.683 4.381 1.00 97.62 90 PHE A CA 1
ATOM 708 C C . PHE A 1 90 ? 10.934 -8.078 4.831 1.00 97.62 90 PHE A C 1
ATOM 710 O O . PHE A 1 90 ? 10.715 -6.876 4.691 1.00 97.62 90 PHE A O 1
ATOM 717 N N . GLU A 1 91 ? 10.053 -8.921 5.356 1.00 97.06 91 GLU A N 1
ATOM 718 C CA . GLU A 1 91 ? 8.682 -8.570 5.716 1.00 97.06 91 GLU A CA 1
ATOM 719 C C . GLU A 1 91 ? 8.262 -9.263 7.022 1.00 97.06 91 GLU A C 1
ATOM 721 O O . GLU A 1 91 ? 8.847 -10.269 7.424 1.00 97.06 91 GLU A O 1
ATOM 726 N N . TYR A 1 92 ? 7.290 -8.665 7.719 1.00 96.88 92 TYR A N 1
ATOM 727 C CA . TYR A 1 92 ? 6.615 -9.215 8.910 1.00 96.88 92 TYR A CA 1
ATOM 728 C C . TYR A 1 92 ? 7.545 -9.671 10.051 1.00 96.88 92 TYR A C 1
ATOM 730 O O . TYR A 1 92 ? 7.317 -10.671 10.732 1.00 96.88 92 TYR A O 1
ATOM 738 N N . SER A 1 93 ? 8.620 -8.914 10.285 1.00 97.44 93 SER A N 1
ATOM 739 C CA . SER A 1 93 ? 9.553 -9.181 11.385 1.00 97.44 93 SER A CA 1
ATOM 740 C C . SER A 1 93 ? 8.914 -8.954 12.762 1.00 97.44 93 SER A C 1
ATOM 742 O O . SER A 1 93 ? 8.045 -8.101 12.915 1.00 97.44 93 SER A O 1
ATOM 744 N N . GLY A 1 94 ? 9.432 -9.617 13.799 1.00 97.44 94 GLY A N 1
ATOM 745 C CA . GLY A 1 94 ? 9.027 -9.402 15.197 1.00 97.44 94 GLY A CA 1
ATOM 746 C C . GLY A 1 94 ? 9.602 -8.141 15.860 1.00 97.44 94 GLY A C 1
ATOM 747 O O . GLY A 1 94 ? 9.817 -8.139 17.071 1.00 97.44 94 GLY A O 1
ATOM 748 N N . ALA A 1 95 ? 9.932 -7.105 15.085 1.00 97.88 95 ALA A N 1
ATOM 749 C CA . ALA A 1 95 ? 10.374 -5.821 15.621 1.00 97.88 95 ALA A CA 1
ATOM 750 C C . ALA A 1 95 ? 9.221 -5.075 16.324 1.00 97.88 95 ALA A C 1
ATOM 752 O O . ALA A 1 95 ? 8.048 -5.418 16.175 1.00 97.88 95 ALA A O 1
ATOM 753 N N . CYS A 1 96 ? 9.552 -4.036 17.094 1.00 97.25 96 CYS A N 1
ATOM 754 C CA . CYS A 1 96 ? 8.548 -3.157 17.695 1.00 97.25 96 CYS A CA 1
ATOM 755 C C . CYS A 1 96 ? 7.717 -2.429 16.621 1.00 97.25 96 CYS A C 1
ATOM 757 O O . CYS A 1 96 ? 8.206 -2.195 15.515 1.00 97.25 96 CYS A O 1
ATOM 759 N N . SER A 1 97 ? 6.501 -1.993 16.972 1.00 96.38 97 SER A N 1
ATOM 760 C CA . SER A 1 97 ? 5.722 -1.057 16.149 1.00 96.38 97 SER A CA 1
ATOM 761 C C . SER A 1 97 ? 6.528 0.223 15.914 1.00 96.38 97 SER A C 1
ATOM 763 O O . SER A 1 97 ? 6.967 0.850 16.882 1.00 96.38 97 SER A O 1
ATOM 765 N N . GLY A 1 98 ? 6.741 0.566 14.641 1.00 83.44 98 GLY A N 1
ATOM 766 C CA . GLY A 1 98 ? 7.568 1.689 14.200 1.00 83.44 98 GLY A CA 1
ATOM 767 C C . GLY A 1 98 ? 6.752 2.651 13.388 1.00 83.44 98 GLY A C 1
ATOM 768 O O . GLY A 1 98 ? 6.313 2.227 12.296 1.00 83.44 98 GLY A O 1
#

Radius of gyration: 15.24 Å; chains: 1; bounding box: 29×34×37 Å

Foldseek 3Di:
DADPDPLQHPDDDDDADPLVLDPQLCVVVVPQPAADPVDRVHGPDDDDDSVVCVVVSNVVVVVVVVDDQDDLVSDPDDDPVVVVSHDDPDDSDPDDRD

Organism: Serratia marcescens (NCBI:txid615)

pLDDT: mean 95.26, std 2.86, range [83.44, 98.5]

Secondary structure (DSSP, 8-state):
-B--SGGGTT-B------TTT-----HHHHH---B-SS-TT-BSS----HHHHHHHHHHHHHHHTTSPPPPGGG-S---TTGGGGSPPSS-S-SPPP-

Sequence (98 aa):
LDVKARDMRGQKYVLQVAPEDCTGCNLCVEVCPAKDRQNPEIKAINMASRLDNLTAEKDNYDFFLQLPEIDPAQLERIDIRTSQLITPLFEYSGACSG